Protein AF-A0A0G4NLS8-F1 (afdb_monomer)

Secondary structure (DSSP, 8-state):
----TTEEEEE-SSTTTT-EEEEEEEPGGGEEEEE--HHHH---SEEEEGGGEEEEEEE---TTS-HHHHHHHHSGGGGPPPPPP----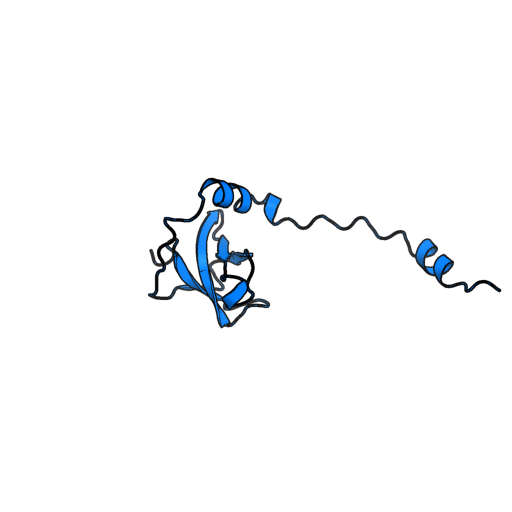HHHHHHTSS---

Organism: Verticillium longisporum (NCBI:txid100787)

Sequence (101 aa):
QTLVPGTVLILLAGRFRGKRVVLLKTLDQGVLLVTGPFKINGVPLRRVNSRYVIATSEKVDVSGVDEKKLEEVSAPKYFTAEKAKEKAGEEAFFKQGEAPK

Nearest PDB structures (foldseek):
  8i9v-assembly1_LE  TM=8.722E-01  e=5.252E-12  Thermochaetoides thermophila DSM 1495
  8pv8-assembly1_LE  TM=9.736E-01  e=9.363E-11  Thermochaetoides thermophila DSM 1495
  8ia0-assembly1_LE  TM=9.881E-01  e=1.203E-10  Thermochaetoides thermophila DSM 1495
  7r81-assembly1_H1  TM=8.951E-01  e=2.217E-11  Neurospora crassa
  7z3o-assembly1_LE  TM=8.217E-01  e=1.046E-11  Thermochaetoides thermophila DSM 1495

Mean predicted aligned error: 10.03 Å

InterPro domains:
  IPR000915 Large ribosomal subunit protein eL6 [PF01159] (40-98)
  IPR000915 Large ribosomal subunit protein eL6 [PTHR10715] (2-98)
  IPR008991 Translation protein SH3-like domain superfamily [SSF50104] (3-98)
  IPR014722 Large ribosomal subunit protein uL2, domain 2 [G3DSA:2.30.30.30] (2-92)
  IPR041997 Large ribosomal subunit protein eL6, KOW domain [cd13156] (2-101)
  IPR049633 Large ribosomal subunit protein eL6, conserved site [PS01170] (41-59)

Structure (mmCIF, N/CA/C/O backbone):
data_AF-A0A0G4NLS8-F1
#
_entry.id   AF-A0A0G4NLS8-F1
#
loop_
_atom_site.group_PDB
_atom_site.id
_atom_site.type_symbol
_atom_site.label_atom_id
_atom_site.label_alt_id
_atom_site.label_comp_id
_atom_site.label_asym_id
_atom_site.label_entity_id
_atom_site.label_seq_id
_atom_site.pdbx_PDB_ins_code
_atom_site.Cartn_x
_atom_site.Cartn_y
_atom_site.Cartn_z
_atom_site.occupancy
_atom_site.B_iso_or_equiv
_atom_site.auth_seq_id
_atom_site.auth_comp_id
_atom_site.auth_asym_id
_atom_site.auth_atom_id
_atom_site.pdbx_PDB_model_num
ATOM 1 N N . GLN A 1 1 ? -17.607 5.794 0.479 1.00 61.78 1 GLN A N 1
ATOM 2 C CA . GLN A 1 1 ? -16.430 5.361 -0.309 1.00 61.78 1 GLN A CA 1
ATOM 3 C C . GLN A 1 1 ? -15.665 4.310 0.480 1.00 61.78 1 GLN A C 1
ATOM 5 O O . GLN A 1 1 ? -15.402 4.536 1.653 1.00 61.78 1 GLN A O 1
ATOM 10 N N . THR A 1 2 ? -15.344 3.167 -0.130 1.00 80.69 2 THR A N 1
ATOM 11 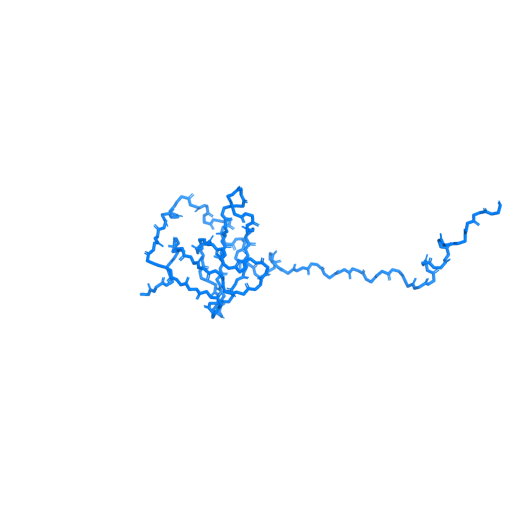C CA . THR A 1 2 ? -14.644 2.049 0.540 1.00 80.69 2 THR A CA 1
ATOM 12 C C . THR A 1 2 ? -13.122 2.224 0.549 1.00 80.69 2 THR A C 1
ATOM 14 O O . THR A 1 2 ? -12.441 1.668 1.399 1.00 80.69 2 THR A O 1
ATOM 17 N N . LEU A 1 3 ? -12.579 3.019 -0.378 1.00 86.31 3 LEU A N 1
ATOM 18 C CA . LEU A 1 3 ? -11.152 3.331 -0.472 1.00 86.31 3 LEU A CA 1
ATOM 19 C C . LEU A 1 3 ? -10.865 4.640 0.266 1.00 86.31 3 LEU A C 1
ATOM 21 O O . LEU A 1 3 ? -10.912 5.715 -0.325 1.00 86.31 3 LEU A O 1
ATOM 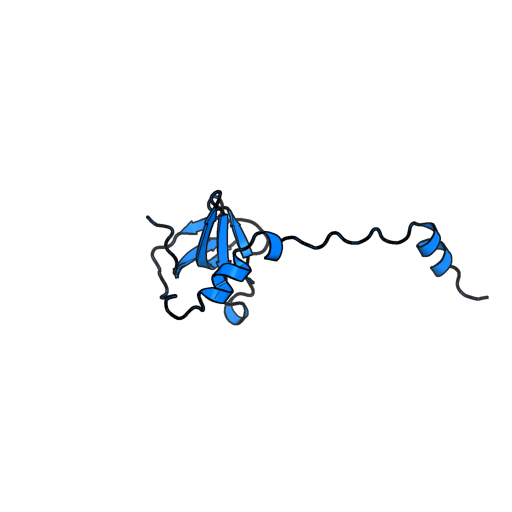25 N N . VAL A 1 4 ? -10.607 4.532 1.565 1.00 91.12 4 VAL A N 1
ATOM 26 C CA . VAL A 1 4 ? -10.218 5.654 2.433 1.00 91.12 4 VAL A CA 1
ATOM 27 C C . VAL A 1 4 ? -8.788 5.408 2.926 1.00 91.12 4 VAL A C 1
ATOM 29 O O . VAL A 1 4 ? -8.462 4.247 3.203 1.00 91.12 4 VAL A O 1
ATOM 32 N N . PRO A 1 5 ? -7.927 6.435 3.052 1.00 92.19 5 PRO A N 1
ATOM 33 C CA . PRO A 1 5 ? -6.643 6.297 3.739 1.00 92.19 5 PRO A CA 1
ATOM 34 C C . PRO A 1 5 ? -6.786 5.544 5.069 1.00 92.19 5 PRO A C 1
ATOM 36 O O . PRO A 1 5 ? -7.750 5.747 5.805 1.00 92.19 5 PRO A O 1
ATOM 39 N N . GLY A 1 6 ? -5.875 4.612 5.332 1.00 92.81 6 GLY A N 1
ATOM 40 C CA . GLY A 1 6 ? -5.916 3.717 6.489 1.00 92.81 6 GLY A CA 1
ATOM 41 C C . GLY A 1 6 ? -6.679 2.407 6.274 1.00 92.81 6 GLY A C 1
ATOM 42 O O . GLY A 1 6 ? -6.532 1.478 7.067 1.00 92.81 6 GLY A O 1
ATOM 43 N N . THR A 1 7 ? -7.457 2.270 5.196 1.00 95.31 7 THR A N 1
ATOM 44 C CA . THR A 1 7 ? -8.176 1.016 4.904 1.00 95.31 7 THR A CA 1
ATOM 45 C C . THR A 1 7 ? -7.196 -0.107 4.574 1.00 95.31 7 THR A C 1
ATOM 47 O O . THR A 1 7 ? -6.258 0.078 3.789 1.00 95.31 7 THR A O 1
ATOM 50 N N . VAL A 1 8 ? -7.432 -1.290 5.141 1.00 95.12 8 VAL A N 1
ATOM 51 C CA . VAL A 1 8 ? -6.669 -2.492 4.805 1.00 95.12 8 VAL A CA 1
ATOM 52 C C . VAL A 1 8 ? -7.165 -3.056 3.469 1.00 95.12 8 VAL A C 1
ATOM 54 O O . VAL A 1 8 ? -8.361 -3.190 3.213 1.00 95.12 8 VAL A O 1
ATOM 57 N N . LEU A 1 9 ? -6.223 -3.371 2.586 1.00 95.94 9 LEU A N 1
ATOM 58 C CA . LEU A 1 9 ? -6.452 -3.899 1.250 1.00 95.94 9 LEU A CA 1
ATOM 59 C C . LEU A 1 9 ? -5.796 -5.272 1.107 1.00 95.94 9 LEU A C 1
ATOM 61 O O . LEU A 1 9 ? -4.718 -5.517 1.649 1.00 95.94 9 LEU A O 1
ATOM 65 N N . ILE A 1 10 ? -6.403 -6.149 0.315 1.00 96.06 10 ILE A N 1
ATOM 66 C CA . ILE A 1 10 ? -5.813 -7.428 -0.091 1.00 96.06 10 ILE A CA 1
ATOM 67 C C . ILE A 1 10 ? -5.355 -7.308 -1.541 1.00 96.06 10 ILE A C 1
ATOM 69 O O . ILE A 1 10 ? -6.158 -7.006 -2.424 1.00 96.06 10 ILE A O 1
ATOM 73 N N . LEU A 1 11 ? -4.069 -7.561 -1.794 1.00 96.19 11 LEU A N 1
ATOM 74 C CA . LEU A 1 11 ? -3.515 -7.562 -3.148 1.00 96.19 11 LEU A CA 1
ATOM 75 C C . LEU A 1 11 ? -3.928 -8.830 -3.898 1.00 96.19 11 LEU A C 1
ATOM 77 O O . LEU A 1 11 ? -3.645 -9.941 -3.455 1.00 96.19 11 LEU A O 1
ATOM 81 N N . LEU A 1 12 ? -4.537 -8.678 -5.072 1.00 96.56 12 LEU A N 1
ATOM 82 C CA . LEU A 1 12 ? -4.976 -9.803 -5.902 1.00 96.56 12 LEU A CA 1
ATOM 83 C C . LEU A 1 12 ? -3.952 -10.228 -6.951 1.00 96.56 12 LEU A C 1
ATOM 85 O O . LEU A 1 12 ? -4.047 -11.334 -7.472 1.00 96.56 12 LEU A O 1
ATOM 89 N N . ALA A 1 13 ? -2.979 -9.379 -7.277 1.00 92.69 13 ALA A N 1
ATOM 90 C CA . ALA A 1 13 ? -2.031 -9.625 -8.358 1.00 92.69 13 ALA A CA 1
ATOM 91 C C . ALA A 1 13 ? -0.599 -9.192 -8.005 1.00 92.69 13 ALA A C 1
ATOM 93 O O . ALA A 1 13 ? -0.355 -8.439 -7.061 1.00 92.69 13 ALA A O 1
ATOM 94 N N . GLY A 1 14 ? 0.360 -9.676 -8.797 1.00 92.38 14 GLY A N 1
ATOM 95 C CA . GLY A 1 14 ? 1.788 -9.418 -8.622 1.00 92.38 14 GLY A CA 1
ATOM 96 C C . GLY A 1 14 ? 2.451 -10.277 -7.540 1.00 92.38 14 GLY A C 1
ATOM 97 O O . GLY A 1 14 ? 1.847 -11.174 -6.958 1.00 92.38 14 GLY A O 1
ATOM 98 N N . ARG A 1 15 ? 3.725 -9.977 -7.262 1.00 92.31 15 ARG A N 1
ATOM 99 C CA . ARG A 1 15 ? 4.5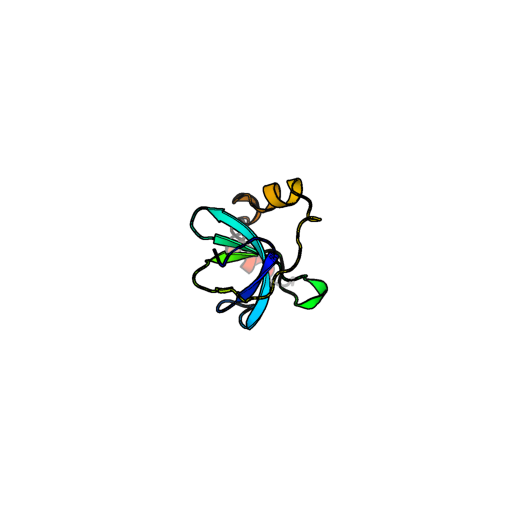86 -10.733 -6.330 1.00 92.31 15 ARG A CA 1
ATOM 100 C C . ARG A 1 15 ? 4.065 -10.797 -4.886 1.00 92.31 15 ARG A C 1
ATOM 102 O O . ARG A 1 15 ? 4.466 -11.672 -4.133 1.00 92.31 15 ARG A O 1
ATOM 109 N N . PHE A 1 16 ? 3.194 -9.869 -4.498 1.00 94.81 16 PHE A N 1
ATOM 110 C CA . PHE A 1 16 ? 2.654 -9.758 -3.141 1.00 94.81 16 PHE A CA 1
ATOM 111 C C . PHE A 1 16 ? 1.172 -10.154 -3.053 1.00 94.81 16 PHE A C 1
ATOM 113 O O . PHE A 1 16 ? 0.478 -9.725 -2.134 1.00 94.81 16 PHE A O 1
ATOM 120 N N . ARG A 1 17 ? 0.678 -10.954 -4.008 1.00 94.81 17 ARG A N 1
ATOM 121 C CA . ARG A 1 17 ? -0.694 -11.483 -4.006 1.00 94.81 17 ARG A CA 1
ATOM 122 C C . ARG A 1 17 ? -1.021 -12.166 -2.669 1.00 94.81 17 ARG A C 1
ATOM 124 O O . ARG A 1 17 ? -0.187 -12.863 -2.101 1.00 94.81 17 ARG A O 1
ATOM 131 N N . GLY A 1 18 ? -2.235 -11.950 -2.174 1.00 95.25 18 GLY A N 1
ATOM 132 C CA . GLY A 1 18 ? -2.747 -12.487 -0.914 1.00 95.25 18 GLY A CA 1
ATOM 133 C C . GLY A 1 18 ? -2.296 -11.718 0.330 1.00 95.25 18 GLY A C 1
ATOM 134 O O . GLY A 1 18 ? -2.855 -11.928 1.405 1.00 95.25 18 GLY A O 1
ATOM 135 N N . LYS A 1 19 ? -1.325 -10.801 0.217 1.00 95.81 19 LYS A N 1
ATOM 136 C CA . LYS A 1 19 ? -0.875 -10.007 1.365 1.00 95.81 19 LYS A CA 1
ATOM 137 C C . LYS A 1 19 ? -1.832 -8.855 1.656 1.00 95.81 19 LYS A C 1
ATOM 139 O O . LYS A 1 19 ? -2.355 -8.212 0.744 1.00 95.81 19 LYS A O 1
ATOM 144 N N . ARG A 1 20 ? -2.010 -8.592 2.953 1.00 95.75 20 ARG A N 1
ATOM 145 C CA . ARG A 1 20 ? -2.747 -7.440 3.481 1.00 95.75 20 ARG A CA 1
ATOM 146 C C . ARG A 1 20 ? -1.824 -6.231 3.555 1.00 95.75 20 ARG A C 1
ATOM 148 O O . ARG A 1 20 ? -0.734 -6.334 4.116 1.00 95.75 20 ARG A O 1
ATOM 155 N N . VAL A 1 21 ? -2.253 -5.113 2.992 1.00 95.81 21 VAL A N 1
ATOM 156 C CA . VAL A 1 21 ? -1.514 -3.846 2.938 1.00 95.81 21 VAL A CA 1
ATOM 157 C C . VAL A 1 21 ? -2.417 -2.703 3.380 1.00 95.81 21 VAL A C 1
ATOM 159 O O . VAL A 1 21 ? -3.632 -2.822 3.317 1.00 95.81 21 VAL A O 1
ATOM 162 N N . VAL A 1 22 ? -1.839 -1.597 3.825 1.00 95.25 22 VAL A N 1
ATOM 163 C CA . VAL A 1 22 ? -2.565 -0.393 4.230 1.00 95.25 22 VAL A CA 1
ATOM 164 C C . VAL A 1 22 ? -2.549 0.611 3.082 1.00 95.25 22 VAL A C 1
ATOM 166 O O . VAL A 1 22 ? -1.505 0.854 2.466 1.00 95.25 22 VAL A O 1
ATOM 169 N N . LEU A 1 23 ? -3.713 1.185 2.782 1.00 94.69 23 LEU A N 1
ATOM 170 C CA . LEU A 1 23 ? -3.848 2.296 1.848 1.00 94.69 23 LEU A CA 1
ATOM 171 C C . LEU A 1 23 ? -3.349 3.586 2.500 1.00 94.69 23 LEU A C 1
ATOM 173 O O . LEU A 1 23 ? -3.864 3.981 3.539 1.00 94.69 23 LEU A O 1
ATOM 177 N N . LEU A 1 24 ? -2.387 4.266 1.881 1.00 93.06 24 LEU A N 1
ATOM 178 C CA . LEU A 1 24 ? -1.886 5.547 2.382 1.00 93.06 24 LEU A CA 1
ATOM 179 C C . LEU A 1 24 ? -2.554 6.725 1.676 1.00 93.06 24 LEU A C 1
ATOM 181 O O . LEU A 1 24 ? -3.092 7.616 2.321 1.00 93.06 24 LEU A O 1
ATOM 185 N N . LYS A 1 25 ? -2.540 6.720 0.340 1.00 91.25 25 LYS A N 1
ATOM 186 C CA . LYS A 1 25 ? -3.092 7.804 -0.477 1.00 91.25 25 LYS A CA 1
ATOM 187 C C . LYS A 1 25 ? -3.656 7.259 -1.781 1.00 91.25 25 LYS A C 1
ATOM 189 O O . LYS A 1 25 ? -3.106 6.328 -2.373 1.00 91.25 25 LYS A O 1
ATOM 194 N N . THR A 1 26 ? -4.746 7.854 -2.240 1.00 91.06 26 THR A N 1
ATOM 195 C CA . THR A 1 26 ? -5.255 7.668 -3.599 1.00 91.06 26 THR A CA 1
ATOM 196 C C . THR A 1 26 ? -4.555 8.666 -4.511 1.00 91.06 26 THR A C 1
ATOM 198 O O . THR A 1 26 ? -4.615 9.868 -4.263 1.00 91.06 26 THR A O 1
ATOM 201 N N . LEU A 1 27 ? -3.864 8.167 -5.529 1.00 88.75 27 LEU A N 1
ATOM 202 C CA . LEU A 1 27 ? -3.226 8.986 -6.552 1.00 88.75 27 LEU A CA 1
ATOM 203 C C . LEU A 1 27 ? -4.177 9.169 -7.738 1.00 88.75 27 LEU A C 1
ATOM 205 O O . LEU A 1 27 ? -5.219 8.509 -7.843 1.00 88.75 27 LEU A O 1
ATOM 209 N N . ASP A 1 28 ? -3.779 10.032 -8.663 1.00 82.94 28 ASP A N 1
ATOM 210 C CA . ASP A 1 28 ? -4.513 10.255 -9.900 1.00 82.94 28 ASP A CA 1
ATOM 211 C C . ASP A 1 28 ? -4.568 8.981 -10.761 1.00 82.94 28 ASP A C 1
ATOM 213 O O . ASP A 1 28 ? -3.765 8.053 -10.624 1.00 82.94 28 ASP A O 1
ATOM 217 N N . GLN A 1 29 ? -5.550 8.923 -11.664 1.00 81.38 29 GLN A N 1
ATOM 218 C CA . GLN A 1 29 ? -5.752 7.810 -12.608 1.00 81.38 29 GLN A CA 1
ATOM 219 C C . GLN A 1 29 ? -6.076 6.442 -11.965 1.00 81.38 29 GLN A C 1
ATOM 221 O O . GLN A 1 29 ? -5.891 5.393 -12.585 1.00 81.38 29 GLN A O 1
ATOM 226 N N . GLY A 1 30 ? -6.596 6.424 -10.732 1.00 83.25 30 GLY A N 1
ATOM 227 C CA . GLY A 1 30 ? -7.047 5.189 -10.074 1.00 83.25 30 GLY A CA 1
ATOM 228 C C . GLY A 1 30 ? -5.905 4.303 -9.566 1.00 83.25 30 GLY A C 1
ATOM 229 O O . GLY A 1 30 ? -6.076 3.093 -9.383 1.00 83.25 30 GLY A O 1
ATOM 230 N N . VAL A 1 31 ? -4.731 4.897 -9.346 1.00 91.19 31 VAL A N 1
ATOM 231 C CA . VAL A 1 31 ? -3.587 4.240 -8.715 1.00 91.19 31 VAL A CA 1
ATOM 232 C C . VAL A 1 31 ? -3.616 4.511 -7.212 1.00 91.19 31 VAL A C 1
ATOM 234 O O . VAL A 1 31 ? -3.944 5.597 -6.750 1.00 91.19 31 VAL A O 1
ATOM 237 N N . LEU A 1 32 ? -3.270 3.502 -6.429 1.00 93.50 32 LEU A N 1
ATOM 238 C CA . LEU A 1 32 ? -3.224 3.539 -4.978 1.00 93.50 32 LEU A CA 1
ATOM 239 C C . LEU A 1 32 ? -1.770 3.476 -4.521 1.00 93.50 32 LEU A C 1
ATOM 241 O O . LEU A 1 32 ? -1.003 2.627 -4.988 1.00 93.50 32 LEU A O 1
ATOM 245 N N . LEU A 1 33 ? -1.407 4.352 -3.589 1.00 93.00 33 LEU A N 1
ATOM 246 C CA . LEU A 1 33 ? -0.171 4.238 -2.834 1.00 93.00 33 LEU A CA 1
ATOM 247 C C . LEU A 1 33 ? -0.436 3.356 -1.619 1.00 93.00 33 LEU A C 1
ATOM 249 O O . LEU A 1 33 ? -1.178 3.735 -0.710 1.00 93.00 33 LEU A O 1
ATOM 253 N N . VAL A 1 34 ? 0.167 2.174 -1.613 1.00 94.06 34 VAL A N 1
ATOM 254 C CA . VAL A 1 34 ? 0.010 1.200 -0.535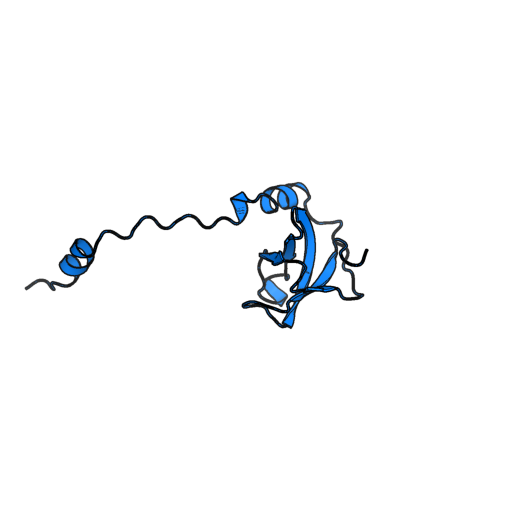 1.00 94.06 34 VAL A CA 1
ATOM 255 C C . VAL A 1 34 ? 1.344 0.927 0.130 1.00 94.06 34 VAL A C 1
ATOM 257 O O . VAL A 1 34 ? 2.405 0.987 -0.497 1.00 94.06 34 VAL A O 1
ATOM 260 N N . THR A 1 35 ? 1.281 0.570 1.403 1.00 93.88 35 THR A N 1
ATOM 261 C CA . THR A 1 35 ? 2.414 0.007 2.123 1.00 93.88 35 THR A CA 1
ATOM 262 C C . THR A 1 35 ? 1.947 -1.209 2.896 1.00 93.88 35 THR A C 1
ATOM 264 O O . THR A 1 35 ? 0.886 -1.208 3.515 1.00 93.88 35 THR A O 1
ATOM 267 N N . GLY A 1 36 ? 2.728 -2.277 2.871 1.00 93.94 36 GLY A N 1
ATOM 268 C CA . GLY A 1 36 ? 2.705 -3.196 3.990 1.00 93.94 36 GLY A CA 1
ATOM 269 C C . GLY A 1 36 ? 3.784 -2.741 4.958 1.00 93.94 36 GLY A C 1
ATOM 270 O O . GLY A 1 36 ? 4.873 -2.412 4.505 1.00 93.94 36 GLY A O 1
ATOM 271 N N . PRO A 1 37 ? 3.560 -2.685 6.274 1.00 91.56 37 PRO A N 1
ATOM 272 C CA . PRO A 1 37 ? 4.676 -2.455 7.180 1.00 91.56 37 PRO A CA 1
ATOM 273 C C . PRO A 1 37 ? 5.773 -3.494 6.890 1.00 91.56 37 PRO A C 1
ATOM 275 O O . PRO A 1 37 ? 5.582 -4.686 7.133 1.00 91.56 37 PRO A O 1
ATOM 278 N N . PHE A 1 38 ? 6.893 -3.054 6.299 1.00 92.75 38 PHE A N 1
ATOM 279 C CA . PHE A 1 38 ? 7.849 -3.947 5.626 1.00 92.75 38 PHE A CA 1
ATOM 280 C C . PHE A 1 38 ? 8.411 -5.005 6.579 1.00 92.75 38 PHE A C 1
ATOM 282 O O . PHE A 1 38 ? 8.587 -6.158 6.198 1.00 92.75 38 PHE A O 1
ATOM 289 N N . LYS A 1 39 ? 8.592 -4.632 7.848 1.00 91.94 39 LYS A N 1
ATOM 290 C CA . LYS A 1 39 ? 9.028 -5.532 8.921 1.00 91.94 39 LYS A CA 1
ATOM 291 C C . LYS A 1 39 ? 8.041 -6.672 9.206 1.00 91.94 39 LYS A C 1
ATOM 293 O O . LYS A 1 39 ? 8.463 -7.720 9.668 1.00 91.94 39 LYS A O 1
ATOM 298 N N . ILE A 1 40 ? 6.748 -6.472 8.944 1.00 92.00 40 ILE A N 1
ATOM 299 C CA . ILE A 1 40 ? 5.685 -7.438 9.250 1.00 92.00 40 ILE A CA 1
ATOM 300 C C . ILE A 1 40 ? 5.434 -8.360 8.055 1.00 92.00 40 ILE A C 1
ATOM 302 O O . ILE A 1 40 ? 5.385 -9.576 8.204 1.00 92.00 40 ILE A O 1
ATOM 306 N N . ASN A 1 41 ? 5.250 -7.796 6.858 1.00 91.62 41 ASN A N 1
ATOM 307 C CA . ASN A 1 41 ? 4.784 -8.561 5.696 1.00 91.62 41 ASN A CA 1
ATOM 308 C C . ASN A 1 41 ? 5.712 -8.484 4.470 1.00 91.62 41 ASN A C 1
ATOM 310 O O . ASN A 1 41 ? 5.421 -9.122 3.452 1.00 91.62 41 ASN A O 1
ATOM 314 N N . GLY A 1 42 ? 6.816 -7.735 4.535 1.00 92.88 42 GLY A N 1
ATOM 315 C CA . GLY A 1 42 ? 7.804 -7.616 3.459 1.00 92.88 42 GLY A CA 1
ATOM 316 C C . GLY A 1 42 ? 7.311 -6.901 2.198 1.00 92.88 42 GLY A C 1
ATOM 317 O O . GLY A 1 42 ? 7.959 -6.999 1.154 1.00 92.88 42 GLY A O 1
ATOM 318 N N . VAL A 1 43 ? 6.162 -6.219 2.247 1.00 94.44 43 VAL A N 1
ATOM 319 C CA . VAL A 1 43 ? 5.663 -5.427 1.115 1.00 94.44 43 VAL A CA 1
ATOM 320 C C . VAL A 1 43 ? 6.176 -3.998 1.271 1.00 94.44 43 VAL A C 1
ATOM 322 O O . VAL A 1 43 ? 5.755 -3.329 2.198 1.00 94.44 43 VAL A O 1
ATOM 325 N N . PRO A 1 44 ? 7.074 -3.495 0.415 1.00 93.62 44 PRO A N 1
ATOM 326 C CA . PRO A 1 44 ? 7.526 -2.111 0.511 1.00 93.62 44 PRO A CA 1
ATOM 327 C C . PRO A 1 44 ? 6.419 -1.140 0.072 1.00 93.62 44 PRO A C 1
ATOM 329 O O . PRO A 1 44 ? 5.363 -1.552 -0.417 1.00 93.62 44 PRO A O 1
ATOM 332 N N . LEU A 1 45 ? 6.703 0.159 0.169 1.00 92.19 45 LEU A N 1
ATOM 333 C CA . LEU A 1 45 ? 5.926 1.194 -0.512 1.00 92.19 45 LEU A CA 1
ATOM 334 C C . LEU A 1 45 ? 5.796 0.859 -2.002 1.00 92.19 45 LEU A C 1
ATOM 336 O O . LEU A 1 45 ? 6.788 0.636 -2.701 1.00 92.19 45 LEU A O 1
ATOM 340 N N . ARG A 1 46 ? 4.555 0.774 -2.484 1.00 90.88 46 ARG A N 1
ATOM 341 C CA . ARG A 1 46 ? 4.257 0.332 -3.847 1.00 90.88 46 ARG A CA 1
ATOM 342 C C . ARG A 1 46 ? 3.051 1.073 -4.406 1.00 90.88 46 ARG A C 1
ATOM 344 O O . ARG A 1 46 ? 2.071 1.313 -3.708 1.00 90.88 46 ARG A O 1
ATOM 351 N N . ARG A 1 47 ? 3.100 1.357 -5.707 1.00 92.00 47 ARG A N 1
ATOM 352 C CA . ARG A 1 47 ? 1.933 1.763 -6.495 1.00 92.00 47 ARG A CA 1
ATOM 353 C C . ARG A 1 47 ? 1.173 0.535 -6.981 1.00 92.00 47 ARG A C 1
ATOM 355 O O . ARG A 1 47 ? 1.780 -0.385 -7.535 1.00 92.00 47 ARG A O 1
ATOM 362 N N . VAL A 1 48 ? -0.140 0.525 -6.783 1.00 92.81 48 VAL A N 1
ATOM 363 C CA . VAL A 1 48 ? -1.026 -0.583 -7.164 1.00 92.81 48 VAL A CA 1
ATOM 364 C C . VAL A 1 48 ? -2.283 -0.028 -7.821 1.00 92.81 48 VAL A C 1
ATOM 366 O O . VAL A 1 48 ? -2.828 0.969 -7.371 1.00 92.81 48 VAL A O 1
ATOM 369 N N . ASN A 1 49 ? -2.760 -0.655 -8.894 1.00 92.69 49 ASN A N 1
ATOM 370 C CA . ASN A 1 49 ? -4.017 -0.251 -9.525 1.00 92.69 49 ASN A CA 1
ATOM 371 C C . ASN A 1 49 ? -5.218 -0.722 -8.685 1.00 92.69 49 ASN A C 1
ATOM 373 O O . ASN A 1 49 ? -5.241 -1.873 -8.242 1.00 92.69 49 ASN A O 1
ATOM 377 N N . SER A 1 50 ? -6.227 0.137 -8.515 1.00 92.19 50 SER A N 1
ATOM 378 C CA . SER A 1 50 ? -7.422 -0.157 -7.713 1.00 92.19 50 SER A CA 1
ATOM 379 C C . SER A 1 50 ? -8.214 -1.389 -8.177 1.00 92.19 50 SER A C 1
ATOM 381 O O . SER A 1 50 ? -8.892 -2.014 -7.369 1.00 92.19 50 SER A O 1
ATOM 383 N N . ARG A 1 51 ? -8.093 -1.806 -9.446 1.00 92.62 51 ARG A N 1
ATOM 384 C CA . ARG A 1 51 ? -8.746 -3.021 -9.972 1.00 92.62 51 ARG A CA 1
ATOM 385 C C . ARG A 1 51 ? -8.210 -4.324 -9.378 1.00 92.62 51 ARG A C 1
ATOM 387 O O . ARG A 1 51 ? -8.900 -5.335 -9.413 1.00 92.62 51 ARG A O 1
ATOM 394 N N . TYR A 1 52 ? -6.981 -4.320 -8.862 1.00 93.62 52 TYR A N 1
ATOM 395 C CA . TYR A 1 52 ? -6.316 -5.518 -8.337 1.00 93.62 52 TYR A CA 1
ATOM 396 C C . TYR A 1 52 ? -6.281 -5.558 -6.807 1.00 93.62 52 TYR A C 1
ATOM 398 O O . TYR A 1 52 ? -5.410 -6.216 -6.230 1.00 93.62 52 TYR A O 1
ATOM 406 N N . VAL A 1 53 ? -7.199 -4.853 -6.144 1.00 94.75 53 VAL A N 1
ATOM 407 C CA . VAL A 1 53 ? -7.331 -4.864 -4.685 1.00 94.75 53 VAL A CA 1
ATOM 408 C C . VAL A 1 53 ? -8.756 -5.164 -4.254 1.00 94.75 53 VAL A C 1
ATOM 410 O O . VAL A 1 53 ? -9.714 -4.757 -4.903 1.00 94.75 53 VAL A O 1
ATOM 413 N N . ILE A 1 54 ? -8.881 -5.833 -3.112 1.00 95.31 54 ILE A N 1
ATOM 414 C CA . ILE A 1 54 ? -10.136 -5.912 -2.361 1.00 95.31 54 ILE A CA 1
ATOM 415 C C . ILE A 1 54 ? -9.979 -5.038 -1.124 1.00 95.31 54 ILE 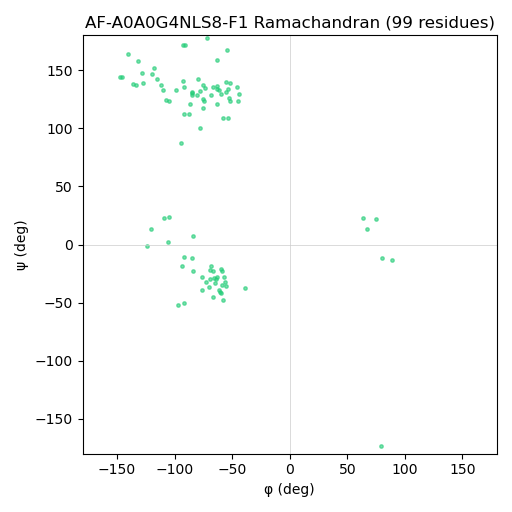A C 1
ATOM 417 O O . ILE A 1 54 ? -9.038 -5.236 -0.354 1.00 95.31 54 ILE A O 1
ATOM 421 N N . ALA A 1 55 ? -10.881 -4.076 -0.943 1.00 95.31 55 ALA A N 1
ATOM 422 C CA . ALA A 1 55 ? -10.953 -3.290 0.280 1.00 95.31 55 ALA A CA 1
ATOM 423 C C . ALA A 1 55 ? -11.697 -4.080 1.359 1.00 95.31 55 ALA A C 1
ATOM 425 O O . ALA A 1 55 ? -12.787 -4.593 1.110 1.00 95.31 55 ALA A O 1
ATOM 426 N N . THR A 1 56 ? -11.099 -4.190 2.542 1.00 95.12 56 THR A N 1
ATOM 427 C CA . THR A 1 56 ? -11.737 -4.832 3.698 1.00 95.12 56 THR A CA 1
ATOM 428 C C . THR A 1 56 ? -12.503 -3.811 4.542 1.00 95.12 56 THR A C 1
ATOM 430 O O . THR A 1 56 ? -12.388 -2.606 4.321 1.00 95.12 56 THR A O 1
ATOM 433 N N . SER A 1 57 ? -13.272 -4.283 5.524 1.00 93.00 57 SER A N 1
ATOM 434 C CA . SER A 1 57 ? -13.936 -3.442 6.532 1.00 93.00 57 SER A CA 1
ATOM 435 C C . SER A 1 57 ? -12.956 -2.729 7.466 1.00 93.00 57 SER A C 1
ATOM 437 O O . SER A 1 57 ? -13.256 -1.646 7.968 1.00 93.00 57 SER A O 1
ATOM 439 N N . GLU A 1 58 ? -11.789 -3.330 7.685 1.00 93.44 58 GLU A N 1
ATOM 440 C CA . GLU A 1 58 ? -10.828 -2.884 8.684 1.00 93.44 58 GLU A CA 1
ATOM 441 C C . GLU A 1 58 ? -10.099 -1.614 8.257 1.00 93.44 58 GLU A C 1
ATOM 443 O O . GLU A 1 58 ? -9.596 -1.486 7.133 1.00 93.44 58 GLU A O 1
ATOM 448 N N . LYS A 1 59 ? -10.003 -0.687 9.210 1.00 92.38 59 LYS A N 1
ATOM 449 C CA . LYS A 1 59 ? -9.316 0.592 9.065 1.00 92.38 59 LYS A CA 1
ATOM 450 C C . LYS A 1 59 ? -8.320 0.763 10.195 1.00 92.38 59 LYS A C 1
ATOM 452 O O . LYS A 1 59 ? -8.610 0.450 11.345 1.00 92.38 59 LYS A O 1
ATOM 457 N N . VAL A 1 60 ? -7.159 1.280 9.838 1.00 91.56 60 VAL A N 1
ATOM 458 C CA . VAL A 1 60 ? -6.092 1.653 10.756 1.00 91.56 60 VAL A CA 1
ATOM 459 C C . VAL A 1 60 ? -5.973 3.166 10.716 1.00 91.56 60 VAL A C 1
ATOM 461 O O . VAL A 1 60 ? -6.029 3.755 9.636 1.00 91.56 60 VAL A O 1
ATOM 464 N N . ASP A 1 61 ? -5.818 3.793 11.876 1.00 90.56 61 ASP A N 1
ATOM 465 C CA . ASP A 1 61 ? -5.558 5.225 11.914 1.00 90.56 61 ASP A CA 1
ATOM 466 C C . ASP A 1 61 ? -4.158 5.525 11.352 1.00 90.56 61 ASP A C 1
ATOM 468 O O . ASP A 1 61 ? -3.163 4.906 11.732 1.00 90.56 61 ASP A O 1
ATOM 472 N N . VAL A 1 62 ? -4.104 6.461 10.408 1.00 87.88 62 VAL A N 1
ATOM 473 C CA . VAL A 1 62 ? -2.891 6.908 9.709 1.00 87.88 62 VAL A CA 1
ATOM 474 C C . VAL A 1 62 ? -2.630 8.403 9.918 1.00 87.88 62 VAL A C 1
ATOM 476 O O . VAL A 1 62 ? -1.787 8.978 9.236 1.00 87.88 62 VAL A O 1
ATOM 479 N N . SER A 1 63 ? -3.318 9.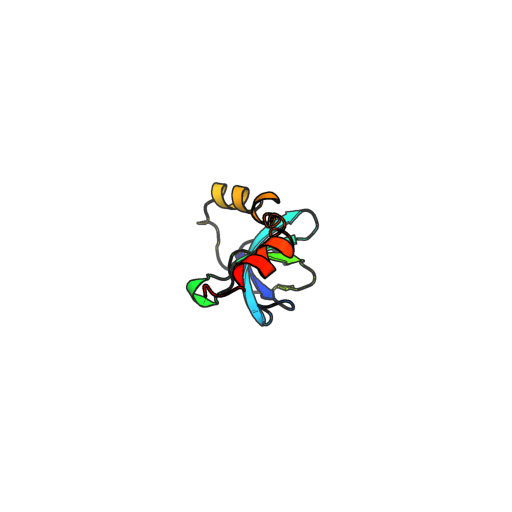028 10.879 1.00 83.94 63 SER A N 1
ATOM 480 C CA . SER A 1 63 ? -3.183 10.446 11.238 1.00 83.94 63 SER A CA 1
ATOM 481 C C . SER A 1 63 ? -1.759 10.863 11.642 1.00 83.94 63 SER A C 1
ATOM 483 O O . SER A 1 63 ? -1.368 12.004 11.428 1.00 83.94 63 SER A O 1
ATOM 485 N N . GLY A 1 64 ? -0.953 9.939 12.174 1.00 83.25 64 GLY A N 1
ATOM 486 C CA . GLY A 1 64 ? 0.440 10.188 12.570 1.00 83.25 64 GLY A CA 1
ATOM 487 C C . GLY A 1 64 ? 1.479 10.090 11.445 1.00 83.25 64 GLY A C 1
ATOM 488 O O . GLY 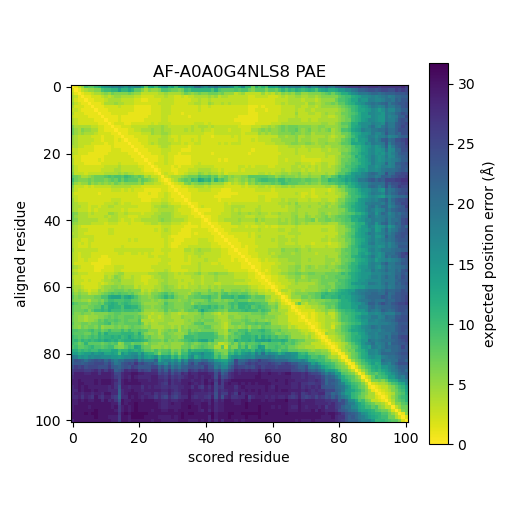A 1 64 ? 2.675 10.075 11.732 1.00 83.25 64 GLY A O 1
ATOM 489 N N . VAL A 1 65 ? 1.068 9.942 10.182 1.00 83.88 65 VAL A N 1
ATOM 490 C CA . VAL A 1 65 ? 2.000 9.818 9.051 1.00 83.88 65 VAL A CA 1
ATOM 491 C C . VAL A 1 65 ? 2.435 11.201 8.562 1.00 83.88 65 VAL A C 1
ATOM 493 O O . VAL A 1 65 ? 1.603 12.051 8.266 1.00 83.88 65 VAL A O 1
ATOM 496 N N . ASP A 1 66 ? 3.747 11.402 8.408 1.00 86.00 66 ASP A N 1
ATOM 497 C CA . ASP A 1 66 ? 4.323 12.649 7.890 1.00 86.00 66 ASP A CA 1
ATOM 498 C C . ASP A 1 66 ? 3.790 12.997 6.485 1.00 86.00 66 ASP A C 1
ATOM 500 O O . ASP A 1 66 ? 4.185 12.393 5.480 1.00 86.00 66 ASP A O 1
ATOM 504 N N . GLU A 1 67 ? 2.960 14.035 6.397 1.00 81.94 67 GLU A N 1
ATOM 505 C CA . GLU A 1 67 ? 2.326 14.464 5.143 1.00 81.94 67 GLU A CA 1
ATOM 506 C C . GLU A 1 67 ? 3.348 14.886 4.077 1.00 81.94 67 GLU A C 1
ATOM 508 O O . GLU A 1 67 ? 3.228 14.507 2.913 1.00 81.94 67 GLU A O 1
ATOM 513 N N . LYS A 1 68 ? 4.421 15.583 4.475 1.00 81.88 68 LYS A N 1
ATOM 514 C CA . LYS A 1 68 ? 5.475 16.044 3.549 1.00 81.88 68 LYS A CA 1
ATOM 515 C C . LYS A 1 68 ? 6.160 14.884 2.820 1.00 81.88 68 LYS A C 1
ATOM 517 O O . LYS A 1 68 ? 6.396 14.949 1.617 1.00 81.88 68 LYS A O 1
ATOM 522 N N . LYS A 1 69 ? 6.445 13.794 3.540 1.00 82.25 69 LYS A N 1
ATOM 523 C CA . LYS A 1 69 ? 7.044 12.583 2.953 1.00 82.25 69 LYS A CA 1
ATOM 524 C C . LYS A 1 69 ? 6.044 11.863 2.059 1.00 82.25 69 LYS A C 1
ATOM 526 O O . LYS A 1 69 ? 6.414 11.323 1.021 1.00 82.25 69 LYS A O 1
ATOM 531 N N . LEU A 1 70 ? 4.770 11.857 2.449 1.00 83.25 70 LEU A N 1
ATOM 532 C CA . LEU A 1 70 ? 3.710 11.268 1.644 1.00 83.25 70 LEU A CA 1
ATOM 533 C C . LEU A 1 70 ? 3.600 11.961 0.278 1.00 83.25 70 LEU A C 1
ATOM 535 O O . LEU A 1 70 ? 3.428 11.279 -0.730 1.00 83.25 70 LEU A O 1
ATOM 539 N N . GLU A 1 71 ? 3.720 13.288 0.224 1.00 83.19 71 GLU A N 1
ATOM 540 C CA . GLU A 1 71 ? 3.705 14.052 -1.028 1.00 83.19 71 GLU A CA 1
ATOM 541 C C . GLU A 1 71 ? 4.917 13.765 -1.915 1.00 83.19 71 GLU A C 1
ATOM 543 O O . GLU A 1 71 ? 4.743 13.495 -3.104 1.00 83.19 71 GLU A O 1
ATOM 548 N N . GLU A 1 72 ? 6.120 13.732 -1.340 1.00 82.94 72 GLU A N 1
ATOM 549 C CA . GLU A 1 72 ? 7.348 13.392 -2.066 1.00 82.94 72 GLU A CA 1
ATOM 550 C C . GLU A 1 72 ? 7.254 11.999 -2.707 1.00 82.94 72 GLU A C 1
ATOM 552 O O . GLU A 1 72 ? 7.503 11.827 -3.901 1.00 82.94 72 GLU A O 1
ATOM 557 N N . VAL A 1 73 ? 6.810 11.007 -1.932 1.00 82.94 73 VAL A N 1
ATOM 558 C CA . VAL A 1 73 ? 6.665 9.623 -2.400 1.00 82.94 73 VAL A CA 1
ATOM 559 C C . VAL A 1 73 ? 5.527 9.489 -3.411 1.00 82.94 73 VAL A C 1
ATOM 561 O O . VAL A 1 73 ? 5.581 8.646 -4.301 1.00 82.94 73 VAL A O 1
ATOM 564 N N . SER A 1 74 ? 4.495 10.326 -3.318 1.00 81.31 74 SER A N 1
ATOM 565 C CA . SER A 1 74 ? 3.382 10.328 -4.273 1.00 81.31 74 SER A CA 1
ATOM 566 C C . SER A 1 74 ? 3.791 10.813 -5.667 1.00 81.31 74 SER A C 1
ATOM 568 O O . SER A 1 74 ? 3.083 10.534 -6.638 1.00 81.31 74 SER A O 1
ATOM 570 N N . ALA A 1 75 ? 4.924 11.510 -5.794 1.00 83.00 75 ALA A N 1
ATOM 571 C CA . ALA A 1 75 ? 5.386 12.026 -7.070 1.00 83.00 75 ALA A CA 1
ATOM 572 C C . ALA A 1 75 ? 5.702 10.883 -8.062 1.00 83.00 75 ALA A C 1
ATOM 574 O O . ALA A 1 75 ? 6.396 9.922 -7.719 1.00 83.00 75 ALA A O 1
ATOM 575 N N . PRO A 1 76 ? 5.287 10.987 -9.341 1.00 73.06 76 PRO A N 1
ATOM 576 C CA . PRO A 1 76 ? 5.551 9.954 -10.348 1.00 73.06 76 PRO A CA 1
ATOM 577 C C . PRO A 1 76 ? 7.039 9.624 -10.524 1.00 73.06 76 PRO A C 1
ATOM 579 O O . PRO A 1 76 ? 7.375 8.469 -10.793 1.00 73.06 76 PRO A O 1
ATOM 582 N N . LYS A 1 77 ? 7.908 10.630 -10.332 1.00 80.56 77 LYS A N 1
ATOM 583 C CA . LYS A 1 77 ? 9.373 10.524 -10.424 1.00 80.56 77 LYS A CA 1
ATOM 584 C C . LYS A 1 77 ? 9.981 9.592 -9.373 1.00 80.56 77 LYS A C 1
ATOM 586 O O . LYS A 1 77 ? 10.997 8.967 -9.646 1.00 80.56 77 LYS A O 1
ATOM 591 N N . TYR A 1 78 ? 9.355 9.462 -8.204 1.00 81.38 78 TYR A N 1
ATOM 592 C CA . TYR A 1 78 ? 9.879 8.635 -7.115 1.00 81.38 78 TYR A CA 1
ATOM 593 C C . TYR A 1 78 ? 9.917 7.143 -7.484 1.00 81.38 78 TYR A C 1
ATOM 595 O O . TYR A 1 78 ? 10.799 6.398 -7.073 1.00 81.38 78 TYR A O 1
ATOM 603 N N . PHE A 1 79 ? 8.957 6.699 -8.300 1.00 79.06 79 PHE A N 1
ATOM 604 C CA . PHE A 1 79 ? 8.786 5.291 -8.665 1.00 79.06 79 PHE A CA 1
ATOM 605 C C . PHE A 1 79 ? 9.223 4.956 -10.095 1.00 79.06 79 PHE A C 1
ATOM 607 O O . PHE A 1 79 ? 9.016 3.824 -10.545 1.00 79.06 79 PHE A O 1
ATOM 614 N N . THR A 1 80 ? 9.753 5.918 -10.849 1.00 79.94 80 THR A N 1
ATOM 615 C CA . THR A 1 80 ? 10.366 5.636 -12.150 1.00 79.94 80 THR A CA 1
ATOM 616 C C . THR A 1 80 ? 11.723 4.991 -11.930 1.00 79.94 80 THR A C 1
ATOM 618 O O . THR A 1 80 ? 12.612 5.606 -11.354 1.00 79.94 80 THR A O 1
ATOM 621 N N . ALA A 1 81 ? 11.879 3.751 -12.394 1.00 73.88 81 ALA A N 1
ATOM 622 C CA . ALA A 1 81 ? 13.185 3.112 -12.4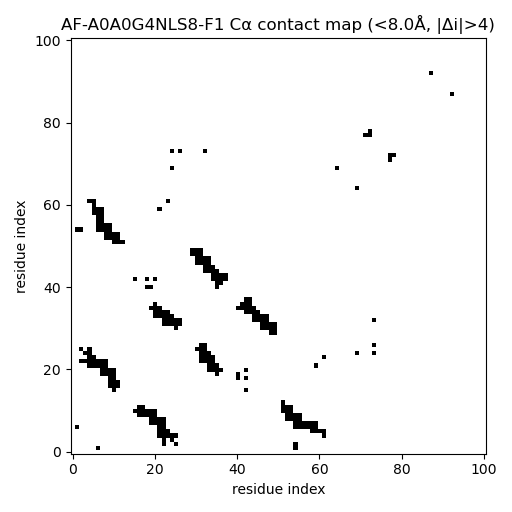34 1.00 73.88 81 ALA A CA 1
ATOM 623 C C . ALA A 1 81 ? 14.114 3.925 -13.343 1.00 73.88 81 ALA A C 1
ATOM 625 O O . ALA A 1 81 ? 13.724 4.292 -14.457 1.00 73.88 81 ALA A O 1
ATOM 626 N N . GLU A 1 82 ? 15.334 4.190 -12.881 1.00 75.00 82 GLU A N 1
ATOM 627 C CA . GLU A 1 82 ? 16.371 4.727 -13.752 1.00 75.00 82 GLU A CA 1
ATOM 628 C C . GLU A 1 82 ? 16.607 3.733 -14.889 1.00 75.00 82 GLU A C 1
ATOM 630 O O . GLU A 1 82 ? 16.762 2.527 -14.668 1.00 75.00 82 GLU A O 1
ATOM 635 N N . LYS A 1 83 ? 16.580 4.225 -16.131 1.00 65.50 83 LYS A N 1
ATOM 636 C CA . LYS A 1 83 ? 16.925 3.391 -17.279 1.00 65.50 83 LYS A CA 1
ATOM 637 C C . LYS A 1 83 ? 18.386 2.988 -17.112 1.00 65.50 83 LYS A C 1
ATOM 639 O O . LYS A 1 83 ? 19.252 3.857 -17.027 1.00 65.50 83 LYS A O 1
ATOM 644 N N . ALA A 1 84 ? 18.648 1.685 -17.052 1.00 64.12 84 ALA A N 1
ATOM 645 C CA . ALA A 1 84 ? 20.009 1.179 -17.084 1.00 64.12 84 ALA A CA 1
ATOM 646 C C . ALA A 1 84 ? 20.709 1.767 -18.316 1.00 64.12 84 ALA A C 1
ATOM 648 O O . ALA A 1 84 ? 20.183 1.663 -19.427 1.00 64.12 84 ALA A O 1
ATOM 649 N N . LYS A 1 85 ? 21.868 2.407 -18.114 1.00 63.19 85 LYS A N 1
ATOM 650 C CA . LYS A 1 85 ? 22.774 2.721 -19.222 1.00 63.19 85 LYS A CA 1
ATOM 651 C C . LYS A 1 85 ? 23.040 1.411 -19.959 1.00 63.19 85 LYS A C 1
ATOM 653 O O . LYS A 1 85 ? 23.258 0.391 -19.299 1.00 63.19 85 LYS A O 1
ATOM 658 N N . GLU A 1 86 ? 22.957 1.436 -21.287 1.00 63.44 86 GLU A N 1
ATOM 659 C CA . GLU A 1 86 ? 23.294 0.284 -22.121 1.00 63.44 86 GLU A CA 1
ATOM 660 C C . GLU A 1 86 ? 24.607 -0.315 -21.616 1.00 63.44 86 GLU A C 1
ATOM 662 O O . GLU A 1 86 ? 25.607 0.389 -21.447 1.00 63.44 86 GLU A O 1
ATOM 667 N N . LYS A 1 87 ? 24.576 -1.609 -21.277 1.00 58.59 87 LYS A N 1
ATOM 668 C CA . LYS A 1 87 ? 25.801 -2.348 -20.986 1.00 58.59 87 LYS A CA 1
ATOM 669 C C . LYS A 1 87 ? 26.700 -2.183 -22.207 1.00 58.59 87 LYS A C 1
ATOM 671 O O . LYS A 1 87 ? 26.220 -2.354 -23.326 1.00 58.59 87 LYS A O 1
ATOM 676 N N . ALA A 1 88 ? 27.964 -1.825 -21.976 1.00 59.03 88 ALA A N 1
ATOM 677 C CA . ALA A 1 88 ? 28.980 -1.780 -23.019 1.00 59.03 88 ALA A CA 1
ATOM 678 C C . ALA A 1 88 ? 28.855 -3.041 -23.889 1.00 59.03 88 ALA A C 1
ATOM 680 O O . ALA A 1 88 ? 28.716 -4.138 -23.342 1.00 59.03 88 ALA A O 1
ATOM 681 N N . GLY A 1 89 ? 28.794 -2.844 -25.210 1.00 64.62 89 GLY A N 1
ATOM 682 C CA . GLY A 1 89 ? 28.435 -3.872 -26.186 1.00 64.62 89 GLY A CA 1
ATOM 683 C C . GLY A 1 89 ? 29.288 -5.137 -26.093 1.00 64.62 89 GLY A C 1
ATOM 684 O O . GLY A 1 89 ? 30.329 -5.155 -25.436 1.00 64.62 89 GLY A O 1
ATOM 685 N N . GLU A 1 90 ? 28.833 -6.192 -26.774 1.00 61.97 90 GLU A N 1
ATOM 686 C CA . GLU A 1 90 ? 29.431 -7.538 -26.804 1.00 61.97 90 GLU A CA 1
ATOM 687 C C . GLU A 1 90 ? 30.968 -7.547 -26.827 1.00 61.97 90 GLU A C 1
ATOM 689 O O . GLU A 1 90 ? 31.585 -8.345 -26.126 1.00 61.97 90 GLU A O 1
ATOM 694 N N . GLU A 1 91 ? 31.605 -6.613 -27.534 1.00 60.50 91 GLU A N 1
ATOM 695 C CA . GLU A 1 91 ? 33.065 -6.477 -27.609 1.00 60.50 91 GLU A CA 1
ATOM 696 C C . GLU A 1 91 ? 33.773 -6.348 -26.246 1.00 60.50 91 GLU A C 1
ATOM 698 O O . GLU A 1 91 ? 34.868 -6.886 -26.070 1.00 60.50 91 GLU A O 1
ATOM 703 N N . ALA A 1 92 ? 33.169 -5.677 -25.258 1.00 62.28 92 ALA A N 1
ATOM 704 C CA . ALA A 1 92 ? 33.735 -5.565 -23.910 1.00 62.28 92 ALA A CA 1
ATOM 705 C C . ALA A 1 92 ? 33.560 -6.859 -23.094 1.00 62.28 92 ALA A C 1
ATOM 707 O O . ALA A 1 92 ? 34.384 -7.166 -22.234 1.00 62.28 92 ALA A O 1
ATOM 708 N N . PHE A 1 93 ? 32.512 -7.633 -23.390 1.00 68.19 93 PHE A N 1
ATOM 709 C CA . PHE A 1 93 ? 32.218 -8.909 -22.740 1.00 68.19 93 PHE A CA 1
ATOM 710 C C . PHE A 1 93 ? 33.140 -10.030 -23.250 1.00 68.19 93 PHE A C 1
ATOM 712 O O . PHE A 1 93 ? 33.638 -10.820 -22.451 1.00 68.19 93 PHE A O 1
ATOM 719 N N . PHE A 1 94 ? 33.449 -10.055 -24.554 1.00 72.50 94 PHE A N 1
ATOM 720 C CA . PHE A 1 94 ? 34.371 -11.038 -25.142 1.00 72.50 94 PHE A CA 1
ATOM 721 C C . PHE A 1 94 ? 35.845 -10.779 -24.787 1.00 72.50 94 PHE A C 1
ATOM 723 O O . PHE A 1 94 ? 36.587 -11.735 -24.578 1.00 72.50 94 PHE A O 1
ATOM 730 N N . LYS A 1 95 ? 36.269 -9.516 -24.614 1.00 63.25 95 LYS A N 1
ATOM 731 C CA . LYS A 1 95 ? 37.643 -9.188 -24.174 1.00 63.25 95 LYS A CA 1
ATOM 732 C C . LYS A 1 95 ? 37.948 -9.568 -22.722 1.00 63.25 95 LYS A C 1
ATOM 734 O O . LYS A 1 95 ? 39.111 -9.726 -22.374 1.00 63.25 95 LYS A O 1
ATOM 739 N N . GLN A 1 96 ? 36.931 -9.712 -21.874 1.00 60.88 96 GLN A N 1
ATOM 740 C CA . GLN A 1 96 ? 37.112 -10.094 -20.470 1.00 60.88 96 GLN A CA 1
ATOM 741 C C . GLN A 1 96 ? 37.195 -11.623 -20.272 1.00 60.88 96 GLN A C 1
ATOM 743 O O . GLN A 1 96 ? 37.564 -12.077 -19.191 1.00 60.88 96 GLN A O 1
ATOM 748 N N . GLY A 1 97 ? 36.862 -12.412 -21.303 1.00 58.44 97 GLY A N 1
ATOM 749 C CA . GLY A 1 97 ? 36.890 -13.879 -21.283 1.00 58.44 97 GLY A CA 1
ATOM 750 C C . GLY A 1 97 ? 38.199 -14.522 -21.760 1.00 58.44 97 GLY A C 1
ATOM 751 O O . GLY A 1 97 ? 38.374 -15.724 -21.564 1.00 58.44 97 GLY A O 1
ATOM 752 N N . GLU A 1 98 ? 39.129 -13.766 -22.355 1.00 53.41 98 GLU A N 1
ATOM 753 C CA . GLU A 1 98 ? 40.481 -14.271 -22.626 1.00 53.41 98 GLU A CA 1
ATOM 754 C C . GLU A 1 98 ? 41.298 -14.244 -21.329 1.00 53.41 98 GLU A C 1
ATOM 756 O O . GLU A 1 98 ? 41.785 -13.205 -20.881 1.00 53.41 98 GLU A O 1
ATOM 761 N N . ALA A 1 99 ? 41.408 -15.413 -20.695 1.00 53.09 99 ALA A N 1
ATOM 762 C CA . ALA A 1 99 ? 42.320 -15.635 -19.582 1.00 53.09 99 ALA A CA 1
ATOM 763 C C . ALA A 1 99 ? 43.762 -15.268 -19.996 1.00 53.09 99 ALA A C 1
ATOM 765 O O . ALA A 1 99 ? 44.167 -15.585 -21.120 1.00 53.09 99 ALA A O 1
ATOM 766 N N . PRO A 1 100 ? 44.554 -14.623 -19.117 1.00 52.75 100 PRO A N 1
ATOM 767 C CA . PRO A 1 100 ? 45.946 -14.329 -19.422 1.00 52.75 100 PRO A CA 1
ATOM 768 C C . PRO A 1 100 ? 46.712 -15.647 -19.604 1.00 52.75 100 PRO A C 1
ATOM 770 O O . PRO A 1 100 ? 46.541 -16.583 -18.822 1.00 52.75 100 PRO A O 1
ATOM 773 N N . LYS A 1 101 ? 47.505 -15.703 -20.676 1.00 44.38 101 LYS A N 1
ATOM 774 C CA . LYS A 1 101 ? 48.461 -16.777 -20.972 1.00 44.38 101 LYS A CA 1
ATOM 775 C C . LYS A 1 101 ? 49.535 -16.897 -19.896 1.00 44.38 101 LYS A C 1
ATOM 777 O O . LYS A 1 101 ? 49.963 -15.836 -19.388 1.00 44.38 101 LYS A O 1
#

pLDDT: mean 83.89, std 13.02, range [44.38, 96.56]

Foldseek 3Di:
DLQDFQWWKAFCDDPQHRDIWGFHDQAPPQKTFIADPCVPRNGHGDIDHNVRIDTDPDGDDPVPPDPVVVVVCSDPVNPDDDDPDPDDDPVVVVVVPPDDD

Solvent-accessible surface area (backbone atoms only — not comparable to full-atom values): 6222 Å² total; per-residue (Å²): 129,75,88,43,68,18,24,33,28,34,29,68,55,71,99,56,46,77,41,71,28,33,32,63,44,82,47,79,96,57,30,30,38,31,32,21,64,44,92,81,70,66,33,59,82,42,82,44,55,57,89,45,48,47,72,50,93,52,69,46,93,56,85,89,57,64,61,72,60,52,55,57,62,66,36,73,72,67,75,54,76,79,76,75,73,79,73,76,55,70,72,62,59,59,64,71,66,63,73,86,130

Radius of gyration: 19.78 Å; Cα contacts (8 Å, |Δi|>4): 142; chains: 1; bounding box: 65×33×40 Å